Protein AF-E7DRQ9-F1 (afdb_monomer_lite)

Organism: NCBI:txid245272

Radius of gyration: 14.89 Å; chains: 1; bounding box: 37×30×34 Å

Foldseek 3Di:
DVVVVVVVVVVVCVVCVVVVHDDDPFQDPDDDDDHGDDDDDDDDDPVD

Secondary structure (DSSP, 8-state):
-HHHHHHHHHHHHHHHHHHT------S-SS-SS------------TT-

InterPro domains:
  IPR008146 Glutamine synthetase, catalytic domain [PS51987] (1-48)
  IPR014746 Glutamine synthetase/guanido kinase, catalytic domain [SSF55931] (1-47)
  IPR027303 Glutamine synthetase, glycine-rich site [PS00181] (28-44)
  IPR050292 Glutamine S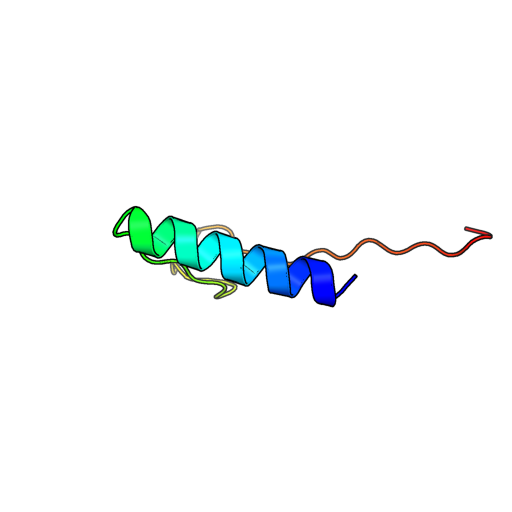ynthetase [PTHR20852] (1-48)

pLDDT: mean 97.86, std 1.71, range [90.25, 98.88]

Sequence (48 aa):
AGDHIWASRYILERITEQAGVVLTLDPKPIDGDWNGAGCHTNYSTKSM

Structure (mmCIF, N/CA/C/O backbone):
data_AF-E7DRQ9-F1
#
_entry.id   AF-E7DRQ9-F1
#
loop_
_atom_site.group_PDB
_atom_site.id
_atom_site.type_symbol
_atom_site.label_atom_id
_atom_site.label_alt_id
_atom_site.label_comp_id
_atom_site.label_asym_id
_atom_site.label_entity_id
_atom_site.label_seq_id
_atom_site.pdbx_PDB_ins_code
_atom_site.Cartn_x
_atom_site.Cartn_y
_atom_site.Cartn_z
_atom_site.occupancy
_atom_site.B_iso_or_equiv
_atom_site.auth_seq_id
_atom_site.auth_comp_id
_atom_site.auth_asym_id
_atom_site.auth_atom_id
_atom_site.pdbx_PDB_model_num
ATOM 1 N N . ALA A 1 1 ? 10.364 -6.963 -6.688 1.00 90.25 1 ALA A N 1
ATOM 2 C CA . ALA A 1 1 ? 9.814 -5.710 -6.120 1.00 90.25 1 ALA A CA 1
ATOM 3 C C . ALA A 1 1 ? 8.354 -5.889 -5.709 1.00 90.25 1 ALA A C 1
ATOM 5 O O . ALA A 1 1 ? 8.055 -5.708 -4.536 1.00 90.25 1 ALA A O 1
ATOM 6 N N . GLY A 1 2 ? 7.474 -6.302 -6.632 1.00 97.50 2 GLY A N 1
ATOM 7 C CA . GLY A 1 2 ? 6.051 -6.535 -6.347 1.00 97.50 2 GLY A CA 1
ATOM 8 C C . GLY A 1 2 ? 5.791 -7.513 -5.197 1.00 97.50 2 GLY A C 1
ATOM 9 O O . GLY A 1 2 ? 5.031 -7.175 -4.297 1.00 97.50 2 GLY A O 1
ATOM 10 N N . ASP A 1 3 ? 6.480 -8.656 -5.172 1.00 98.62 3 ASP A N 1
ATOM 11 C CA . ASP A 1 3 ? 6.292 -9.675 -4.124 1.00 98.62 3 ASP A CA 1
ATOM 12 C C . ASP A 1 3 ? 6.533 -9.120 -2.717 1.00 98.62 3 ASP A C 1
ATOM 14 O O . ASP A 1 3 ? 5.731 -9.337 -1.812 1.00 98.62 3 ASP A O 1
ATOM 18 N N . HIS A 1 4 ? 7.597 -8.327 -2.542 1.00 98.56 4 HIS A N 1
ATOM 19 C CA . HIS A 1 4 ? 7.877 -7.669 -1.266 1.00 98.56 4 HIS A CA 1
ATOM 20 C C . HIS A 1 4 ? 6.771 -6.682 -0.881 1.00 98.56 4 HIS A C 1
ATOM 22 O O . HIS A 1 4 ? 6.353 -6.686 0.267 1.00 98.56 4 HIS A O 1
ATOM 28 N N . ILE A 1 5 ? 6.247 -5.884 -1.819 1.00 98.56 5 ILE A N 1
ATOM 29 C CA . ILE A 1 5 ? 5.155 -4.938 -1.529 1.00 98.56 5 ILE A CA 1
ATOM 30 C C . ILE A 1 5 ? 3.873 -5.674 -1.127 1.00 98.56 5 ILE A C 1
ATOM 32 O O . ILE A 1 5 ? 3.199 -5.253 -0.188 1.00 98.56 5 ILE A O 1
ATOM 36 N N . TRP A 1 6 ? 3.543 -6.783 -1.788 1.00 98.62 6 TRP A N 1
ATOM 37 C CA . TRP A 1 6 ? 2.384 -7.600 -1.423 1.00 98.62 6 TRP A CA 1
ATOM 38 C C . TRP A 1 6 ? 2.537 -8.244 -0.048 1.00 98.62 6 TRP A C 1
ATOM 40 O O . TRP A 1 6 ? 1.619 -8.156 0.766 1.00 98.62 6 TRP A O 1
ATOM 50 N N . ALA A 1 7 ? 3.707 -8.811 0.252 1.00 98.69 7 ALA A N 1
ATOM 51 C CA . ALA A 1 7 ? 3.999 -9.336 1.581 1.00 98.69 7 ALA A CA 1
ATOM 52 C C . ALA A 1 7 ? 3.929 -8.235 2.655 1.00 98.69 7 ALA A C 1
ATOM 54 O O . ALA A 1 7 ? 3.327 -8.442 3.706 1.00 98.69 7 ALA A O 1
ATOM 55 N N . SER A 1 8 ? 4.474 -7.043 2.382 1.00 98.69 8 SER A N 1
ATOM 56 C CA . SER A 1 8 ? 4.390 -5.896 3.292 1.00 98.69 8 SER A CA 1
ATOM 57 C C . SER A 1 8 ? 2.947 -5.459 3.549 1.00 98.69 8 SER A C 1
ATOM 59 O O . SER A 1 8 ? 2.598 -5.209 4.698 1.00 98.69 8 SER A O 1
ATOM 61 N N . ARG A 1 9 ? 2.097 -5.399 2.514 1.00 98.75 9 ARG A N 1
ATOM 62 C CA . ARG A 1 9 ? 0.668 -5.065 2.660 1.00 98.75 9 ARG A CA 1
ATOM 63 C C . ARG A 1 9 ? -0.069 -6.092 3.508 1.00 98.75 9 ARG A C 1
ATOM 65 O O . ARG A 1 9 ? -0.796 -5.705 4.413 1.00 98.75 9 ARG A O 1
ATOM 72 N N . TYR A 1 10 ? 0.174 -7.376 3.255 1.00 98.75 10 TYR A N 1
ATOM 73 C CA . TYR A 1 10 ? -0.411 -8.450 4.050 1.00 98.75 10 TYR A CA 1
ATOM 74 C C . TYR A 1 10 ? -0.017 -8.328 5.526 1.00 98.75 10 TYR A C 1
ATOM 76 O O . TYR A 1 10 ? -0.880 -8.320 6.396 1.00 98.75 10 TYR A O 1
ATOM 84 N N . ILE A 1 11 ? 1.278 -8.170 5.820 1.00 98.81 11 ILE A N 1
ATOM 85 C CA . ILE A 1 11 ? 1.759 -8.020 7.201 1.00 98.81 11 ILE A CA 1
ATOM 86 C C . ILE A 1 11 ? 1.148 -6.778 7.865 1.00 98.81 11 ILE A C 1
ATOM 88 O O . ILE A 1 11 ? 0.716 -6.865 9.013 1.00 98.81 11 ILE A O 1
ATOM 92 N N . LEU A 1 12 ? 1.077 -5.647 7.154 1.00 98.81 12 LEU A N 1
ATOM 93 C CA . LEU A 1 12 ? 0.460 -4.420 7.659 1.00 98.81 12 LEU A CA 1
ATOM 94 C C . LEU A 1 12 ? -1.004 -4.651 8.053 1.00 98.81 12 LEU A C 1
ATOM 96 O O . LEU A 1 12 ? -1.386 -4.300 9.166 1.00 98.81 12 LEU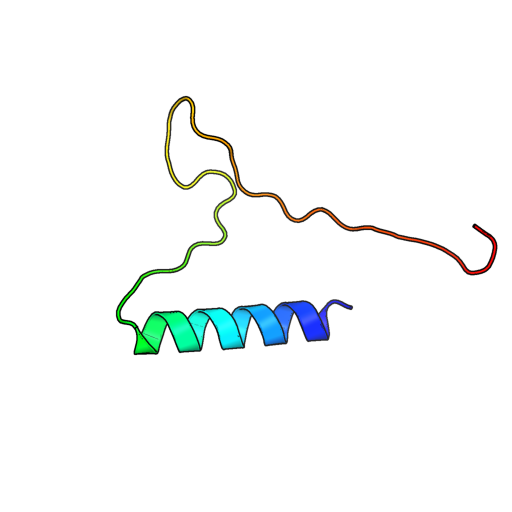 A O 1
ATOM 100 N N . GLU A 1 13 ? -1.792 -5.291 7.188 1.00 98.81 13 GLU A N 1
ATOM 101 C CA . GLU A 1 13 ? -3.198 -5.592 7.467 1.00 98.81 13 GLU A CA 1
ATOM 102 C C . GLU A 1 13 ? -3.360 -6.538 8.670 1.00 98.81 13 GLU A C 1
ATOM 104 O O . GLU A 1 13 ? -4.211 -6.304 9.529 1.00 98.81 13 GLU A O 1
ATOM 109 N N . ARG A 1 14 ? -2.487 -7.549 8.815 1.00 98.81 14 ARG A N 1
ATOM 110 C CA . ARG A 1 14 ? -2.494 -8.442 9.991 1.00 98.81 14 ARG A CA 1
ATOM 111 C C . ARG A 1 14 ? -2.163 -7.713 11.294 1.00 98.81 14 ARG A C 1
ATOM 113 O O . ARG A 1 14 ? -2.735 -8.034 12.332 1.00 98.81 14 ARG A O 1
ATOM 120 N N . ILE A 1 15 ? -1.263 -6.731 11.260 1.00 98.88 15 ILE A N 1
ATOM 121 C CA . ILE A 1 15 ? -0.961 -5.898 12.434 1.00 98.88 15 ILE A CA 1
ATOM 122 C C . ILE A 1 15 ? -2.170 -5.026 12.788 1.00 98.88 15 ILE A C 1
ATOM 124 O O . ILE A 1 15 ? -2.534 -4.933 13.960 1.00 98.88 15 ILE A O 1
ATOM 128 N N . THR A 1 16 ? -2.822 -4.412 11.795 1.00 98.81 16 THR A N 1
ATOM 129 C CA . THR A 1 16 ? -4.009 -3.581 12.042 1.00 98.81 16 THR A CA 1
ATOM 130 C C . THR A 1 16 ? -5.194 -4.399 12.554 1.00 98.81 16 THR A C 1
ATOM 132 O O . THR A 1 16 ? -5.884 -3.951 13.467 1.00 98.81 16 THR A O 1
ATOM 135 N N . GLU A 1 17 ? -5.356 -5.635 12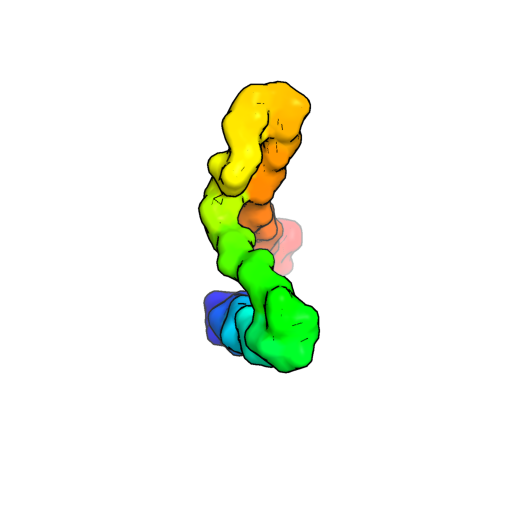.065 1.00 98.75 17 GLU A N 1
ATOM 136 C CA . GLU A 1 17 ? -6.315 -6.620 12.585 1.00 98.75 17 GLU A CA 1
AT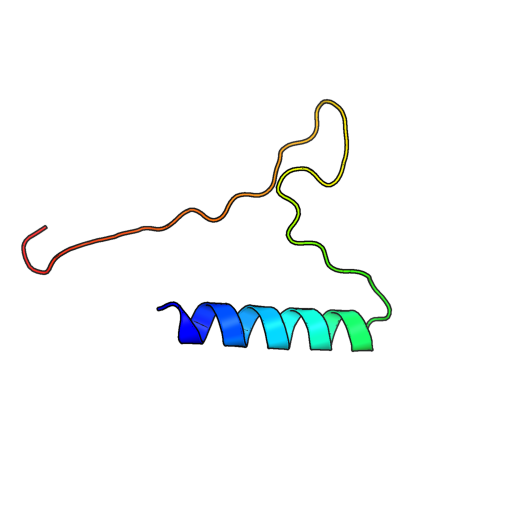OM 137 C C . GLU A 1 17 ? -6.082 -6.876 14.083 1.00 98.75 17 GLU A C 1
ATOM 139 O O . GLU A 1 17 ? -7.010 -6.756 14.880 1.00 98.75 17 GLU A O 1
ATOM 144 N N . GLN A 1 18 ? -4.838 -7.156 14.491 1.00 98.75 18 GLN A N 1
ATOM 145 C CA . GLN A 1 18 ? -4.492 -7.394 15.900 1.00 98.75 18 GLN A CA 1
ATOM 146 C C . GLN A 1 18 ? -4.694 -6.161 16.788 1.00 98.75 18 GLN A C 1
ATOM 148 O O . GLN A 1 18 ? -5.056 -6.293 17.956 1.00 98.75 18 GLN A O 1
ATOM 153 N N . ALA A 1 19 ? -4.464 -4.967 16.243 1.00 98.69 19 ALA A N 1
ATOM 154 C CA . ALA A 1 19 ? -4.657 -3.706 16.950 1.00 98.69 19 ALA A CA 1
ATOM 155 C C . ALA A 1 19 ? -6.126 -3.238 16.983 1.00 98.69 19 ALA A C 1
ATOM 157 O O . ALA A 1 19 ? -6.424 -2.245 17.646 1.00 98.69 19 ALA A O 1
ATOM 158 N N . GLY A 1 20 ? -7.042 -3.919 16.283 1.00 98.50 20 GLY A N 1
ATOM 159 C CA . GLY A 1 20 ? -8.452 -3.533 16.205 1.00 98.50 20 GLY A CA 1
ATOM 160 C C . GLY A 1 20 ? -8.697 -2.234 15.428 1.00 98.50 20 GLY A C 1
ATOM 161 O O . GLY A 1 20 ? -9.649 -1.515 15.726 1.00 98.50 20 GLY A O 1
ATOM 162 N N . VAL A 1 21 ? -7.839 -1.912 14.454 1.00 98.56 21 VAL A N 1
ATOM 163 C CA . VAL A 1 21 ? -7.953 -0.710 13.609 1.00 98.56 21 VAL A CA 1
ATOM 164 C C . VAL A 1 21 ? -8.145 -1.083 12.140 1.00 98.56 21 VAL A C 1
ATOM 166 O O . VAL A 1 21 ? -7.737 -2.153 11.698 1.00 98.56 21 VAL A O 1
ATOM 169 N N . VAL A 1 22 ? -8.767 -0.189 11.368 1.00 98.31 22 VAL A N 1
ATOM 170 C CA . VAL A 1 22 ? -9.033 -0.398 9.936 1.00 98.31 22 VAL A CA 1
ATOM 171 C C . VAL A 1 22 ? -7.940 0.258 9.092 1.00 98.31 22 VAL A C 1
ATOM 173 O O . VAL A 1 22 ? -7.592 1.419 9.305 1.00 98.31 22 VAL A O 1
ATOM 176 N N . LEU A 1 23 ? -7.429 -0.482 8.109 1.00 98.25 23 LEU A N 1
ATOM 177 C CA . LEU A 1 23 ? -6.495 -0.009 7.088 1.00 98.25 23 LEU A CA 1
ATOM 178 C C . LEU A 1 23 ? -7.245 0.298 5.784 1.00 98.25 23 LEU A C 1
ATOM 180 O O . LEU A 1 23 ? -8.160 -0.428 5.406 1.00 98.25 23 LEU A O 1
ATOM 184 N N . THR A 1 24 ? -6.813 1.323 5.048 1.00 98.19 24 THR A N 1
ATOM 185 C CA . THR A 1 24 ? -7.252 1.563 3.667 1.00 98.19 24 THR A CA 1
ATOM 186 C C . THR A 1 24 ? -6.071 1.960 2.785 1.00 98.19 24 THR A C 1
ATOM 188 O O . THR A 1 24 ? -5.160 2.659 3.227 1.00 98.19 24 THR A O 1
ATOM 191 N N . LEU A 1 25 ? -6.088 1.489 1.537 1.00 98.38 25 LEU A N 1
ATOM 192 C CA . LEU A 1 25 ? -5.168 1.903 0.471 1.00 98.38 25 LEU A CA 1
ATOM 193 C C . LEU A 1 25 ? -5.866 2.807 -0.558 1.00 98.38 25 LEU A C 1
ATOM 195 O O . LEU A 1 25 ? -5.357 2.990 -1.664 1.00 98.38 25 LEU A O 1
ATOM 199 N N . ASP A 1 26 ? -7.039 3.340 -0.208 1.00 98.38 26 ASP A N 1
ATOM 200 C CA . ASP A 1 26 ? -7.733 4.349 -0.999 1.00 98.38 26 ASP A CA 1
ATOM 201 C C . ASP A 1 26 ? -6.832 5.593 -1.160 1.00 98.38 26 ASP A C 1
ATOM 203 O O . ASP A 1 26 ? -6.247 6.056 -0.174 1.00 98.38 26 ASP A O 1
ATOM 207 N N . PRO A 1 27 ? -6.675 6.142 -2.377 1.00 98.19 27 PRO A N 1
ATOM 208 C CA . PRO A 1 27 ? -5.839 7.320 -2.602 1.00 98.19 27 PRO A CA 1
ATOM 209 C C . PRO A 1 27 ? -6.365 8.595 -1.917 1.00 98.19 27 PRO A C 1
ATOM 211 O O . PRO A 1 27 ? -5.604 9.551 -1.753 1.00 98.19 27 PRO A O 1
ATOM 214 N N . LYS A 1 28 ? -7.641 8.643 -1.519 1.00 98.25 28 LYS A N 1
ATOM 215 C CA . LYS A 1 28 ? -8.289 9.793 -0.882 1.00 98.25 28 LYS A CA 1
ATOM 216 C C . LYS A 1 28 ? -9.387 9.324 0.097 1.00 98.25 28 LYS A C 1
ATOM 218 O O . LYS A 1 28 ? -10.571 9.472 -0.183 1.00 98.25 28 LYS A O 1
ATOM 223 N N . PRO A 1 29 ? -9.018 8.813 1.284 1.00 97.62 29 PRO A N 1
ATOM 224 C CA . PRO A 1 29 ? -9.991 8.271 2.234 1.00 97.62 29 PRO A CA 1
ATOM 225 C C . PRO A 1 29 ? -10.797 9.342 2.983 1.00 97.62 29 PRO A C 1
ATOM 227 O O . PRO A 1 29 ? -11.813 9.019 3.591 1.00 97.62 29 PRO A O 1
ATOM 230 N N . ILE A 1 30 ? -10.331 10.596 2.985 1.00 98.19 30 ILE A N 1
ATOM 231 C CA . ILE A 1 30 ? -10.979 11.729 3.653 1.00 98.19 30 ILE A CA 1
ATOM 232 C C . ILE A 1 30 ? -11.188 12.845 2.632 1.00 98.19 30 ILE A C 1
ATOM 234 O O . ILE A 1 30 ? -10.231 13.308 2.003 1.00 98.19 30 ILE A O 1
ATOM 238 N N . ASP A 1 31 ? -12.436 13.283 2.490 1.00 96.88 31 ASP A N 1
ATOM 239 C CA . ASP A 1 31 ? -12.818 14.379 1.603 1.00 96.88 31 ASP A CA 1
ATOM 240 C C . ASP A 1 31 ? -12.313 15.745 2.092 1.00 96.88 31 ASP A C 1
ATOM 242 O O . ASP A 1 31 ? -12.016 15.958 3.269 1.00 96.88 31 ASP A O 1
ATOM 246 N N . GLY A 1 32 ? -12.254 16.707 1.169 1.00 96.88 32 GLY A N 1
ATOM 247 C CA . GLY A 1 32 ? -11.845 18.084 1.448 1.00 96.88 32 GLY A CA 1
ATOM 248 C C . GLY A 1 32 ? -10.338 18.322 1.331 1.00 96.88 32 GLY A C 1
ATOM 249 O O . GLY A 1 32 ? -9.628 17.624 0.591 1.00 96.88 32 GLY A O 1
ATOM 250 N N . ASP A 1 33 ? -9.864 19.345 2.045 1.00 97.75 33 ASP A N 1
ATOM 251 C CA . ASP A 1 33 ? -8.488 19.860 1.983 1.00 97.75 33 ASP A CA 1
ATOM 252 C C . ASP A 1 33 ? -7.512 19.050 2.854 1.00 97.75 33 ASP A C 1
ATOM 254 O O . ASP A 1 33 ? -6.815 19.555 3.730 1.00 97.75 33 ASP A O 1
ATOM 258 N N . TRP A 1 34 ? -7.514 17.739 2.628 1.00 97.88 34 TRP A N 1
ATOM 259 C CA . TRP A 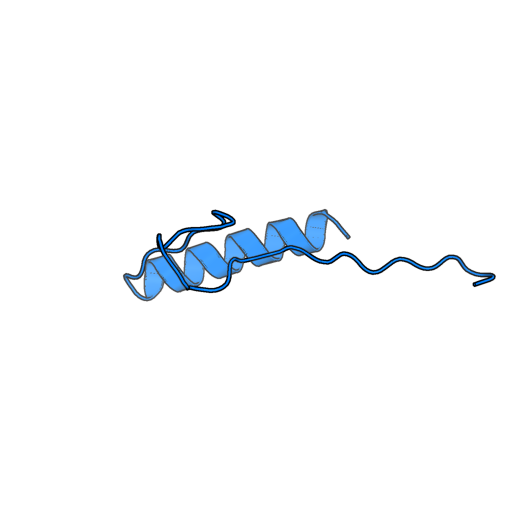1 34 ? -6.560 16.793 3.195 1.00 97.88 34 TRP A CA 1
ATOM 260 C C . TRP A 1 34 ? -5.687 16.220 2.087 1.00 97.88 34 TRP A C 1
ATOM 262 O O . TRP A 1 34 ? -6.166 15.951 0.988 1.00 97.88 34 TRP A O 1
ATOM 272 N N . ASN A 1 35 ? -4.407 15.982 2.345 1.00 98.12 35 ASN A N 1
ATOM 273 C CA . ASN A 1 35 ? -3.555 15.337 1.346 1.00 98.12 35 ASN A CA 1
ATOM 274 C C . ASN A 1 35 ? -4.004 13.887 1.083 1.00 98.12 35 ASN A C 1
ATOM 276 O O . ASN A 1 35 ? -4.508 13.209 1.975 1.00 98.12 35 ASN A O 1
ATOM 280 N N . GLY A 1 36 ? -3.817 13.421 -0.154 1.00 98.12 36 GLY A N 1
ATOM 281 C CA . GLY A 1 36 ? -4.059 12.026 -0.532 1.00 98.12 36 GLY A CA 1
ATOM 282 C C . GLY A 1 36 ? -2.878 11.102 -0.218 1.00 98.12 36 GLY A C 1
ATOM 283 O O . GLY A 1 36 ? -1.799 11.552 0.173 1.00 98.12 36 GLY A O 1
ATOM 284 N N . ALA A 1 37 ? -3.075 9.805 -0.444 1.00 98.19 37 ALA A N 1
ATOM 285 C CA . ALA A 1 37 ? -2.048 8.774 -0.339 1.00 98.19 37 ALA A CA 1
ATOM 286 C C . ALA A 1 37 ? -1.590 8.316 -1.735 1.00 98.19 37 ALA A C 1
ATOM 288 O O . ALA A 1 37 ? -2.405 8.025 -2.610 1.00 98.19 37 ALA A O 1
ATOM 289 N N . GLY A 1 38 ? -0.273 8.239 -1.947 1.00 97.75 38 GLY A N 1
ATOM 290 C CA . GLY A 1 38 ? 0.337 7.815 -3.211 1.00 97.75 38 GLY A CA 1
ATOM 291 C C . GLY A 1 38 ? 1.283 6.626 -3.042 1.00 97.75 38 GLY A C 1
ATOM 292 O O . GLY A 1 38 ? 1.693 6.286 -1.936 1.00 97.75 38 GLY A O 1
ATOM 293 N N . CYS A 1 39 ? 1.666 6.002 -4.157 1.00 98.06 39 CYS A N 1
ATOM 294 C CA . CYS A 1 39 ? 2.614 4.884 -4.186 1.00 98.06 39 CYS A CA 1
ATOM 295 C C . CYS A 1 39 ? 3.775 5.195 -5.143 1.00 98.06 39 CYS A C 1
ATOM 297 O O . CYS A 1 39 ? 3.937 4.567 -6.191 1.00 98.06 39 CYS A O 1
ATOM 299 N N . HIS A 1 40 ? 4.547 6.237 -4.815 1.00 98.56 40 HIS A N 1
ATOM 300 C CA . HIS A 1 40 ? 5.687 6.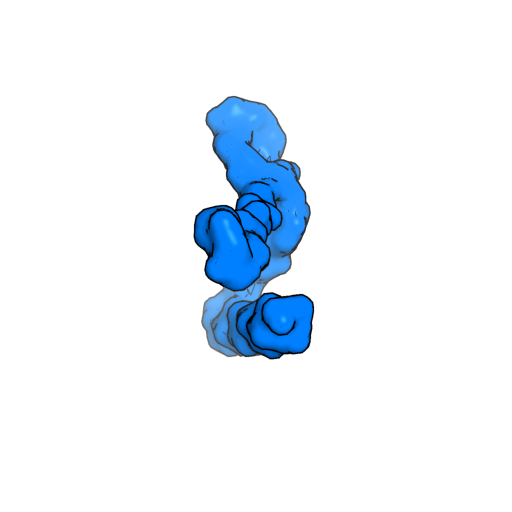659 -5.631 1.00 98.56 40 HIS A CA 1
ATOM 301 C C . HIS A 1 40 ? 6.670 5.503 -5.831 1.00 98.56 40 HIS A C 1
ATOM 303 O O . HIS A 1 40 ? 7.073 4.838 -4.877 1.00 98.56 40 HIS A O 1
ATOM 309 N N . THR A 1 41 ? 7.054 5.278 -7.087 1.00 98.12 41 THR A N 1
ATOM 310 C CA . THR A 1 41 ? 7.953 4.194 -7.475 1.00 98.12 41 THR A CA 1
ATOM 311 C C . THR A 1 41 ? 9.201 4.786 -8.098 1.00 98.12 41 THR A C 1
ATOM 313 O O . THR A 1 41 ? 9.155 5.373 -9.177 1.00 98.12 41 THR A O 1
ATOM 316 N N . ASN A 1 42 ? 10.322 4.612 -7.408 1.00 98.25 42 ASN A N 1
ATOM 317 C CA . ASN A 1 42 ? 11.627 4.957 -7.947 1.00 98.25 42 ASN A CA 1
ATOM 318 C C . ASN A 1 42 ? 12.121 3.824 -8.850 1.00 98.25 42 ASN A C 1
ATOM 320 O O . ASN A 1 42 ? 11.858 2.647 -8.590 1.00 98.25 42 ASN A O 1
ATOM 324 N N . TYR A 1 43 ? 12.860 4.179 -9.895 1.00 98.06 43 TYR A N 1
ATOM 325 C CA . TYR A 1 43 ? 13.404 3.235 -10.861 1.00 98.06 43 TYR A CA 1
ATOM 326 C C . TYR A 1 43 ? 14.800 3.674 -11.293 1.00 98.06 43 TYR A C 1
ATOM 328 O O . TYR A 1 43 ? 15.050 4.863 -11.478 1.00 98.06 43 TYR A O 1
ATOM 336 N N . SER A 1 44 ? 15.695 2.708 -11.473 1.00 97.69 44 SER A N 1
ATOM 337 C CA . SER A 1 44 ? 16.997 2.915 -12.096 1.00 97.69 44 SER A CA 1
ATOM 338 C C . SER A 1 44 ? 17.348 1.729 -12.988 1.00 97.69 44 SER A C 1
ATOM 340 O O . SER A 1 44 ? 16.815 0.624 -12.851 1.00 97.69 44 SER A O 1
ATOM 342 N N . THR A 1 45 ? 18.263 1.973 -13.920 1.00 97.88 45 THR A N 1
ATOM 343 C CA . THR A 1 45 ? 18.923 0.925 -14.701 1.00 97.88 45 THR A CA 1
ATOM 344 C C . THR A 1 45 ? 20.386 0.867 -14.293 1.00 97.88 45 THR A C 1
ATOM 346 O O . THR A 1 45 ? 20.882 1.766 -13.626 1.00 97.88 45 THR A O 1
ATOM 349 N N . LYS A 1 46 ? 21.113 -0.171 -14.709 1.00 95.69 46 LYS A N 1
ATOM 350 C CA . LYS A 1 46 ? 22.535 -0.309 -14.365 1.00 95.69 46 LYS A CA 1
ATOM 351 C C . LYS A 1 46 ? 23.405 0.870 -14.844 1.00 95.69 46 LYS A C 1
ATOM 353 O O . LYS A 1 46 ? 24.472 1.087 -14.285 1.00 95.69 46 LYS A O 1
ATOM 358 N N . SER A 1 47 ? 22.988 1.569 -15.899 1.00 96.19 47 SER A N 1
ATOM 359 C CA . SER A 1 47 ? 23.744 2.651 -16.545 1.00 96.19 47 SER A CA 1
ATOM 360 C C . SER A 1 47 ? 23.242 4.060 -16.220 1.00 96.19 47 SER A C 1
ATOM 362 O O . SER A 1 47 ? 23.811 5.013 -16.746 1.00 96.19 47 SER A O 1
ATOM 364 N N . MET A 1 48 ? 22.159 4.187 -15.448 1.00 90.38 48 MET A N 1
ATOM 365 C CA . MET A 1 48 ? 21.630 5.474 -14.980 1.00 90.38 48 MET A CA 1
ATOM 366 C C . MET A 1 48 ? 22.076 5.754 -13.551 1.00 90.38 48 MET A C 1
ATOM 368 O O . MET A 1 48 ? 22.244 4.772 -12.793 1.00 90.38 48 MET A O 1
#